Protein AF-A0A956DDF0-F1 (afdb_monomer)

Mean predicted aligned error: 8.55 Å

Radius of gyration: 20.44 Å; Cα contacts (8 Å, |Δi|>4): 63; chains: 1; bounding box: 50×22×46 Å

Sequence (62 aa):
LSYVDLDLSEGEEVAQQVLALPQAVAPGELEERMLLPSFLYLPHPQELPPGAAALPWNPTPA

Foldseek 3Di:
DKDWDPVPADDPRTRIDQAFDWDDPDVVDTDTDSDDPVPDDDDDPPRADPQNPPDPPPPDHD

Secondary structure (DSSP, 8-state):
-EEEEEEEEETTEEEEEEPPEEEEEETTEEEEESS-GGGS----TTTS-TTTT--TT-SS--

Solvent-accessible surface area (backbone atoms only — not comparable to full-atom values): 4237 Å² total; per-residue (Å²): 98,76,51,68,44,70,92,71,33,56,95,89,49,73,41,69,45,74,49,64,40,80,36,79,80,50,97,96,38,73,44,78,33,76,66,64,86,74,77,64,82,77,80,55,89,84,73,59,59,87,38,70,85,50,53,96,84,45,98,68,60,106

Structure (mmCIF, N/CA/C/O backbone):
data_AF-A0A956DDF0-F1
#
_entry.id   AF-A0A956DDF0-F1
#
loop_
_atom_site.group_PDB
_atom_site.id
_atom_site.type_symbol
_atom_site.label_atom_id
_atom_site.label_alt_id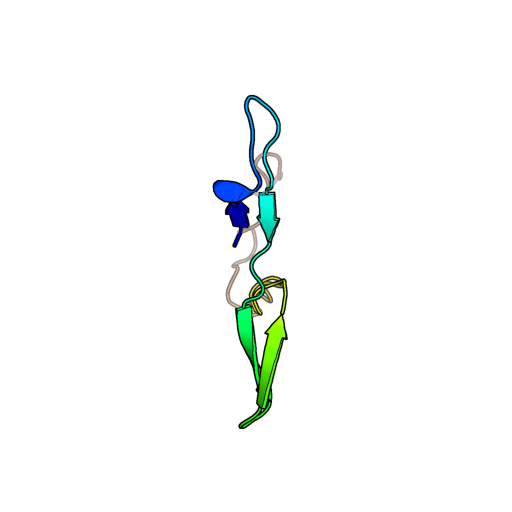
_atom_site.label_comp_id
_atom_site.label_asym_id
_atom_site.label_entity_id
_atom_site.label_seq_id
_atom_site.pdbx_PDB_ins_code
_atom_site.Cartn_x
_atom_site.Cartn_y
_atom_site.Cartn_z
_atom_site.occupancy
_atom_site.B_iso_or_equiv
_atom_site.auth_seq_id
_atom_site.auth_comp_id
_atom_site.auth_asym_id
_atom_site.auth_atom_id
_atom_site.pdbx_PDB_model_num
ATOM 1 N N . LEU A 1 1 ? -2.951 2.095 3.799 1.00 79.31 1 LEU A N 1
ATOM 2 C CA . LEU A 1 1 ?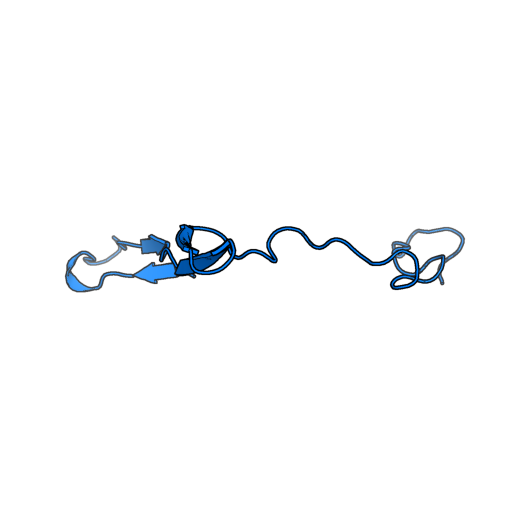 -3.869 3.124 4.338 1.00 79.31 1 LEU A CA 1
ATOM 3 C C . LEU A 1 1 ? -4.249 2.688 5.750 1.00 79.31 1 LEU A C 1
ATOM 5 O O . LEU A 1 1 ? -4.587 1.523 5.911 1.00 79.31 1 LEU A O 1
ATOM 9 N N . SER A 1 2 ? -4.113 3.542 6.763 1.00 91.56 2 SER A N 1
ATOM 10 C CA . SER A 1 2 ? -4.463 3.214 8.154 1.00 91.56 2 SER A CA 1
ATOM 11 C C . SER A 1 2 ? -5.546 4.152 8.674 1.00 91.56 2 SER A C 1
ATOM 13 O O . SER A 1 2 ? -5.650 5.291 8.219 1.00 91.56 2 SER A O 1
ATOM 15 N N . TYR A 1 3 ? -6.354 3.662 9.609 1.00 92.75 3 TYR A N 1
ATOM 16 C CA . TYR A 1 3 ? -7.390 4.438 10.285 1.00 92.75 3 TYR A CA 1
ATOM 17 C C . TYR A 1 3 ? -7.439 4.080 11.771 1.00 92.75 3 TYR A C 1
ATOM 19 O O . TYR A 1 3 ? -6.854 3.082 12.192 1.00 92.75 3 TYR A O 1
ATOM 27 N N . VAL A 1 4 ? -8.117 4.913 12.554 1.00 96.44 4 VAL A N 1
ATOM 28 C CA . VAL A 1 4 ? -8.404 4.667 13.970 1.00 96.44 4 VAL A CA 1
ATOM 29 C C . VAL A 1 4 ? -9.907 4.533 14.118 1.00 96.44 4 VAL A C 1
ATOM 31 O O . VAL A 1 4 ? -10.650 5.368 13.599 1.00 96.44 4 VAL A O 1
ATOM 34 N N . ASP A 1 5 ? -10.340 3.487 14.808 1.00 95.75 5 ASP A N 1
ATOM 35 C CA . ASP A 1 5 ? -11.732 3.338 15.214 1.00 95.75 5 ASP A CA 1
ATOM 36 C C . ASP A 1 5 ? -11.955 4.101 16.528 1.00 95.75 5 ASP A C 1
ATOM 38 O O . ASP A 1 5 ? -11.363 3.767 17.556 1.00 95.75 5 ASP A O 1
ATOM 42 N N . LEU A 1 6 ? -12.754 5.169 16.476 1.00 95.12 6 LEU A N 1
ATOM 43 C CA . LEU A 1 6 ? -12.981 6.057 17.619 1.00 95.12 6 LEU A CA 1
ATOM 44 C C . LEU A 1 6 ? -13.896 5.434 18.673 1.00 95.12 6 LEU A C 1
ATOM 46 O O . LEU A 1 6 ? -13.748 5.758 19.846 1.00 95.12 6 LEU A O 1
ATOM 50 N N . ASP A 1 7 ? -14.801 4.542 18.270 1.00 96.69 7 ASP A N 1
ATOM 51 C CA . ASP A 1 7 ? -15.719 3.874 19.196 1.00 96.69 7 ASP A CA 1
ATOM 52 C C . ASP A 1 7 ? -14.997 2.776 19.993 1.00 96.69 7 ASP A C 1
ATOM 54 O O . ASP A 1 7 ? -15.417 2.414 21.090 1.00 96.69 7 ASP A O 1
ATOM 58 N N . LEU A 1 8 ? -13.890 2.262 19.447 1.00 96.06 8 LEU A N 1
ATOM 59 C CA . LEU A 1 8 ? -13.029 1.255 20.074 1.00 96.06 8 LEU A CA 1
ATOM 60 C C . LEU A 1 8 ? -11.780 1.842 20.752 1.00 96.06 8 LEU A C 1
ATOM 62 O O . LEU A 1 8 ? -10.952 1.078 21.245 1.00 96.06 8 LEU A O 1
ATOM 66 N N . SER A 1 9 ? -11.613 3.166 20.751 1.00 96.56 9 SER A N 1
ATOM 67 C CA . SER A 1 9 ? -10.469 3.841 21.377 1.00 96.56 9 SER A CA 1
ATOM 68 C C . SER A 1 9 ? -10.892 4.552 22.665 1.00 96.56 9 SER A C 1
ATOM 70 O O . SER A 1 9 ? -11.909 5.242 22.688 1.00 96.56 9 SER A O 1
ATOM 72 N N . GLU A 1 10 ? -10.092 4.443 23.728 1.00 96.06 10 GLU A N 1
ATOM 73 C CA . GLU A 1 10 ? -10.367 5.080 25.022 1.00 96.06 10 GLU A CA 1
ATOM 74 C C . GLU A 1 10 ? -9.080 5.628 25.655 1.00 96.06 10 GLU A C 1
ATOM 76 O O . GLU A 1 10 ? -8.103 4.911 25.866 1.00 96.06 10 GLU A O 1
ATOM 81 N N . GLY A 1 11 ? -9.078 6.922 25.990 1.00 91.69 11 GLY A N 1
ATOM 82 C CA . GLY A 1 11 ? -7.926 7.575 26.610 1.00 91.69 11 GLY A CA 1
ATOM 83 C C . GLY A 1 11 ? -6.667 7.482 25.744 1.00 91.69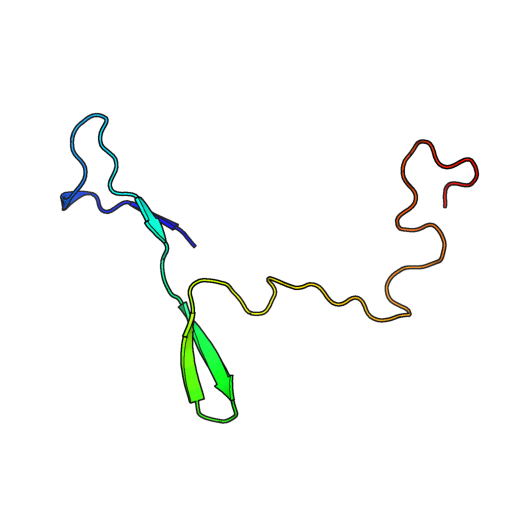 11 GLY A C 1
ATOM 84 O O . GLY A 1 11 ? -6.610 8.061 24.662 1.00 91.69 11 GLY A O 1
ATOM 85 N N . GLU A 1 12 ? -5.649 6.783 26.247 1.00 93.31 12 GLU A N 1
ATOM 86 C CA . GLU A 1 12 ? -4.381 6.551 25.540 1.00 93.31 12 GLU A CA 1
ATOM 87 C C . GLU A 1 12 ? -4.375 5.245 24.721 1.00 93.31 12 GLU A C 1
ATOM 89 O O . GLU A 1 12 ? -3.448 5.023 23.939 1.00 93.31 12 GLU A O 1
ATOM 94 N N . GLU A 1 13 ? -5.396 4.389 24.855 1.00 95.00 13 GLU A N 1
ATOM 95 C CA . GLU A 1 13 ? -5.539 3.195 24.020 1.00 95.00 13 GLU A CA 1
ATOM 96 C C . GLU A 1 13 ? -6.164 3.551 22.668 1.00 95.00 13 GLU A C 1
ATOM 98 O O . GLU A 1 13 ? -7.280 4.066 22.581 1.00 95.00 13 GLU A O 1
ATOM 103 N N . VAL A 1 14 ? -5.431 3.253 21.592 1.00 95.94 14 VAL A N 1
ATOM 104 C CA . VAL A 1 14 ? -5.816 3.588 20.217 1.00 95.94 14 VAL A CA 1
ATOM 105 C C . VAL A 1 14 ? -6.033 2.315 19.408 1.00 95.94 14 VAL A C 1
ATOM 107 O O . VAL A 1 14 ? -5.088 1.578 19.114 1.00 95.94 14 VAL A O 1
ATOM 110 N N . ALA A 1 15 ? -7.270 2.094 18.966 1.00 96.62 15 ALA A N 1
ATOM 111 C CA . ALA A 1 15 ? -7.634 1.000 18.074 1.00 96.62 15 ALA A CA 1
ATOM 112 C C . ALA A 1 15 ? -7.274 1.338 16.615 1.00 96.62 15 ALA A C 1
ATOM 114 O O . ALA A 1 15 ? -8.128 1.665 15.787 1.00 96.62 15 ALA A O 1
ATOM 115 N N . GLN A 1 16 ? -5.980 1.282 16.293 1.00 95.38 16 GLN A N 1
ATOM 116 C CA . GLN A 1 16 ? -5.479 1.506 14.937 1.00 95.38 16 GLN A CA 1
ATOM 117 C C . GLN A 1 16 ? -5.624 0.251 14.072 1.00 95.38 16 GLN A C 1
ATOM 119 O O . GLN A 1 16 ? -5.229 -0.845 14.458 1.00 95.38 16 GLN A O 1
ATOM 124 N N . GLN A 1 17 ? -6.145 0.432 12.862 1.00 93.31 17 GLN A N 1
ATOM 125 C CA . GLN A 1 17 ? -6.383 -0.630 11.891 1.00 93.31 17 GLN A CA 1
ATOM 126 C C . GLN A 1 17 ? -5.741 -0.294 10.547 1.00 93.31 17 GLN A C 1
ATOM 128 O O . GLN A 1 17 ? -5.516 0.875 10.204 1.00 93.31 17 GLN A O 1
ATOM 133 N N . VAL A 1 18 ? -5.417 -1.332 9.780 1.00 92.38 18 VAL A N 1
ATOM 134 C CA . VAL A 1 18 ? -4.984 -1.191 8.388 1.00 92.38 18 VAL A CA 1
ATOM 135 C C . VAL A 1 18 ? -6.185 -1.472 7.499 1.00 92.38 18 VAL A C 1
ATOM 137 O O . VAL A 1 18 ? -6.800 -2.529 7.597 1.00 92.38 18 VAL A O 1
ATOM 140 N N . LEU A 1 19 ? -6.517 -0.514 6.638 1.00 91.00 19 LEU A N 1
ATOM 141 C CA . LEU A 1 19 ? -7.631 -0.640 5.711 1.00 91.00 19 LEU A CA 1
ATOM 142 C C . LEU A 1 19 ? -7.204 -1.499 4.520 1.00 91.00 19 LEU A C 1
ATOM 144 O O . LEU A 1 19 ? -6.298 -1.111 3.772 1.00 91.00 19 LEU A O 1
ATOM 148 N N . ALA A 1 20 ? -7.862 -2.648 4.362 1.00 93.00 20 ALA A N 1
ATOM 149 C CA . ALA A 1 20 ? -7.815 -3.412 3.124 1.00 93.00 20 ALA A CA 1
ATOM 150 C C . ALA A 1 20 ? -8.434 -2.585 1.990 1.00 93.00 20 ALA A C 1
ATOM 152 O O . ALA A 1 20 ? -9.351 -1.791 2.215 1.00 93.00 20 ALA A O 1
ATOM 153 N N . LEU A 1 21 ? -7.862 -2.712 0.796 1.00 90.38 21 LEU A N 1
ATOM 154 C CA . LEU A 1 21 ? -8.322 -1.998 -0.384 1.00 90.38 21 LEU A CA 1
ATOM 155 C C . LEU A 1 21 ? -8.718 -3.001 -1.469 1.00 90.38 21 LEU A C 1
ATOM 157 O O . LEU A 1 21 ? -7.893 -3.871 -1.787 1.00 90.38 21 LEU A O 1
ATOM 161 N N . PRO A 1 22 ? -9.896 -2.841 -2.099 1.00 93.44 22 PRO A N 1
ATOM 162 C CA . PRO A 1 22 ? -10.279 -3.645 -3.245 1.00 93.44 22 PRO A CA 1
ATOM 163 C C . PRO A 1 22 ? -9.376 -3.296 -4.425 1.00 93.44 22 PRO A C 1
ATOM 165 O O . PRO A 1 22 ? -9.225 -2.131 -4.805 1.00 93.44 22 PRO A O 1
ATOM 168 N N . GLN A 1 23 ? -8.750 -4.313 -5.003 1.00 92.56 23 GLN A N 1
ATOM 169 C CA . GLN A 1 23 ? -7.774 -4.164 -6.074 1.00 92.56 23 GLN A CA 1
ATOM 170 C C . GLN A 1 23 ? -8.074 -5.129 -7.213 1.00 92.56 23 GLN A C 1
ATOM 172 O O . GLN A 1 23 ? -8.432 -6.283 -6.987 1.00 92.56 23 GLN A O 1
ATOM 177 N N . ALA A 1 24 ? -7.897 -4.650 -8.445 1.00 92.88 24 ALA A N 1
ATOM 178 C CA . ALA A 1 24 ? -7.962 -5.490 -9.630 1.00 92.88 24 ALA A CA 1
ATOM 179 C C . ALA A 1 24 ? -6.731 -6.396 -9.687 1.00 92.88 24 ALA A C 1
ATOM 181 O O . ALA A 1 24 ? -5.605 -5.912 -9.809 1.00 92.88 24 ALA A O 1
ATOM 182 N N . VAL A 1 25 ? -6.960 -7.703 -9.589 1.00 91.94 25 VAL A N 1
ATOM 183 C CA . VAL A 1 25 ? 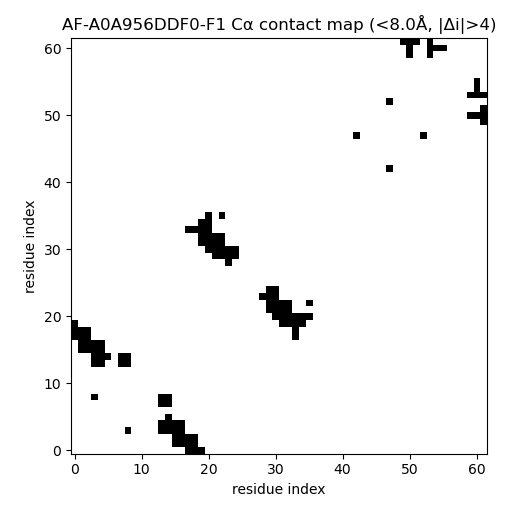-5.897 -8.723 -9.583 1.00 91.94 25 VAL A CA 1
ATOM 184 C C . VAL A 1 25 ? -5.823 -9.490 -10.903 1.00 91.94 25 VAL A C 1
ATOM 186 O O . VAL A 1 25 ? -4.756 -9.977 -11.270 1.00 91.94 25 VAL A O 1
ATOM 189 N N . ALA A 1 26 ? -6.932 -9.544 -11.644 1.00 92.81 26 ALA A N 1
ATOM 190 C CA . ALA A 1 26 ? -7.046 -10.145 -12.968 1.00 92.81 26 ALA A CA 1
ATOM 191 C C . ALA A 1 26 ? -8.196 -9.479 -13.758 1.00 92.81 26 ALA A C 1
ATOM 193 O O . ALA A 1 26 ? -8.968 -8.699 -13.188 1.00 92.81 26 ALA A O 1
ATOM 194 N N . PRO A 1 27 ? -8.340 -9.739 -15.073 1.00 95.56 27 PRO A N 1
ATOM 195 C CA . PRO A 1 27 ? -9.445 -9.199 -15.861 1.00 95.56 27 PRO A CA 1
ATOM 196 C C . PRO A 1 27 ? -10.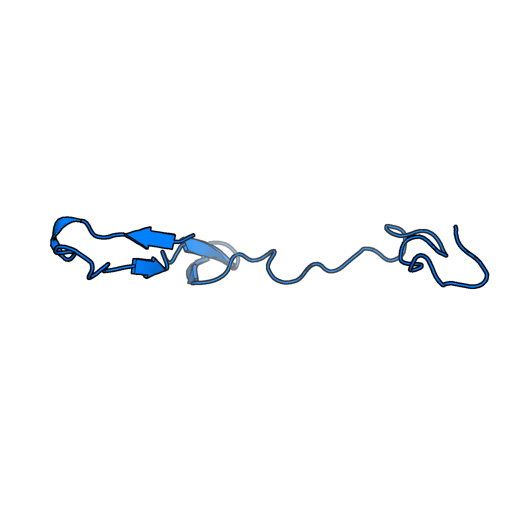815 -9.557 -15.267 1.00 95.56 27 PRO A C 1
ATOM 198 O O . PRO A 1 27 ? -11.221 -10.714 -15.270 1.00 95.56 27 PRO A O 1
ATOM 201 N N . GLY A 1 28 ? -11.533 -8.544 -14.779 1.00 96.50 28 GLY A N 1
ATOM 202 C CA . GLY A 1 28 ? -12.854 -8.710 -14.167 1.00 96.50 28 GLY A CA 1
ATOM 203 C C . GLY A 1 28 ? -12.847 -9.227 -12.724 1.00 96.50 28 GLY A C 1
ATOM 204 O O . GLY A 1 28 ? -13.923 -9.480 -12.190 1.00 96.50 28 GLY A O 1
ATOM 205 N N . GLU A 1 29 ? -11.681 -9.359 -12.086 1.00 97.38 29 GLU A N 1
ATOM 206 C CA . GLU A 1 29 ? -11.545 -9.887 -10.724 1.00 97.38 29 GLU A CA 1
ATOM 207 C C . GLU A 1 29 ? -11.049 -8.813 -9.748 1.00 97.38 29 GLU A C 1
ATOM 209 O O . GLU A 1 29 ? -10.053 -8.129 -10.009 1.00 97.38 29 GLU A O 1
ATOM 214 N N . LEU A 1 30 ? -11.745 -8.685 -8.614 1.00 96.00 30 LEU A N 1
ATOM 215 C CA . LEU A 1 30 ? -11.404 -7.785 -7.514 1.00 96.00 30 LEU A CA 1
ATOM 216 C C . LEU A 1 30 ? -11.171 -8.590 -6.235 1.00 96.00 30 LEU A C 1
ATOM 218 O O . LEU A 1 30 ? -12.006 -9.411 -5.860 1.00 96.00 30 LEU A O 1
ATOM 222 N N . GLU A 1 31 ? -10.078 -8.296 -5.536 1.00 95.06 31 GLU A N 1
ATOM 223 C CA . GLU A 1 31 ? -9.776 -8.862 -4.220 1.00 95.06 31 GLU A CA 1
ATOM 224 C C . GLU A 1 31 ? -9.387 -7.766 -3.224 1.00 95.06 31 GLU A C 1
ATOM 226 O O . GLU A 1 31 ? -8.757 -6.773 -3.588 1.00 95.06 31 GLU A O 1
ATOM 231 N N . GLU A 1 32 ? -9.703 -7.975 -1.946 1.00 94.94 32 GLU A N 1
ATOM 232 C CA . GLU A 1 32 ? -9.234 -7.130 -0.846 1.00 94.94 32 GLU A CA 1
ATOM 233 C C . GLU A 1 32 ? -7.761 -7.427 -0.537 1.00 94.94 32 GLU A C 1
ATOM 235 O O . GLU A 1 32 ? -7.389 -8.549 -0.181 1.00 94.94 32 GLU A O 1
ATOM 240 N N . ARG A 1 33 ? -6.894 -6.418 -0.665 1.00 91.62 33 ARG A N 1
ATOM 241 C CA . ARG A 1 33 ? -5.450 -6.541 -0.416 1.00 91.62 33 ARG A CA 1
ATOM 242 C C . ARG A 1 33 ? -4.987 -5.486 0.583 1.00 91.62 33 ARG A C 1
ATOM 244 O O . ARG A 1 33 ? -5.379 -4.324 0.517 1.00 91.62 33 ARG A O 1
ATOM 251 N N . MET A 1 34 ? -4.084 -5.885 1.477 1.00 90.81 34 MET A N 1
ATOM 252 C CA . MET A 1 34 ? -3.525 -5.002 2.513 1.00 90.81 34 MET A CA 1
ATOM 253 C C . MET A 1 34 ? -2.476 -4.016 1.975 1.00 90.81 34 MET A C 1
ATOM 255 O O . MET A 1 34 ? -2.231 -2.974 2.581 1.00 90.81 34 MET A O 1
ATOM 259 N N . LEU A 1 35 ? -1.841 -4.344 0.847 1.00 85.19 35 LEU A N 1
ATOM 260 C CA . LEU A 1 35 ? -0.806 -3.535 0.200 1.00 85.19 35 LEU A CA 1
ATOM 261 C C . LEU A 1 35 ? -1.246 -3.172 -1.214 1.00 85.19 35 LEU A C 1
ATOM 263 O O . LEU A 1 35 ? -1.893 -3.978 -1.876 1.00 85.19 35 LEU A O 1
ATOM 267 N N . LEU A 1 36 ? -0.889 -1.971 -1.669 1.00 86.12 36 LEU A N 1
ATOM 268 C CA . LEU A 1 36 ? -1.145 -1.520 -3.038 1.00 86.12 36 LEU A CA 1
ATOM 269 C C . LEU A 1 36 ? -0.224 -2.235 -4.044 1.00 86.12 36 LEU A C 1
ATOM 271 O O . LEU A 1 36 ? 0.878 -2.641 -3.666 1.00 86.12 36 LEU A O 1
ATOM 275 N N . PRO A 1 37 ? -0.600 -2.321 -5.335 1.00 77.00 37 PRO A N 1
ATOM 276 C CA . PRO A 1 37 ? 0.200 -3.014 -6.350 1.00 77.00 37 PRO A CA 1
ATOM 277 C C . PRO A 1 37 ? 1.579 -2.372 -6.544 1.00 77.00 37 PRO A C 1
ATOM 279 O O . PRO A 1 37 ? 2.557 -3.047 -6.847 1.00 77.00 37 PRO A O 1
ATOM 282 N N . SER A 1 38 ? 1.671 -1.065 -6.300 1.00 73.56 38 SER A N 1
ATOM 283 C CA . SER A 1 38 ? 2.898 -0.272 -6.340 1.00 73.56 38 SER A CA 1
ATOM 284 C C . SER A 1 38 ? 3.817 -0.461 -5.123 1.00 73.56 38 SER A C 1
ATOM 286 O O . SER A 1 38 ? 4.751 0.319 -4.954 1.00 73.56 38 SER A O 1
ATOM 288 N N . PHE A 1 39 ? 3.611 -1.485 -4.280 1.00 68.19 39 PHE A N 1
ATOM 289 C CA . PHE A 1 39 ? 4.572 -1.805 -3.212 1.00 68.19 39 PHE A CA 1
ATOM 290 C C . PHE A 1 39 ? 5.963 -2.138 -3.776 1.00 68.19 39 PHE A C 1
ATOM 292 O O . PHE A 1 39 ? 6.972 -1.867 -3.125 1.00 68.19 39 PHE A O 1
ATOM 299 N N . LEU A 1 40 ? 6.008 -2.723 -4.978 1.00 70.62 40 LEU A N 1
ATOM 300 C CA . LEU A 1 40 ? 7.238 -3.034 -5.686 1.00 70.62 40 LEU A CA 1
ATOM 301 C C . LEU A 1 40 ? 7.383 -2.092 -6.875 1.00 70.62 40 LEU A C 1
ATOM 303 O O . LEU A 1 40 ? 6.688 -2.212 -7.883 1.00 70.62 40 LEU A O 1
ATOM 307 N N . TYR A 1 41 ? 8.319 -1.162 -6.754 1.00 77.81 41 TYR A N 1
ATOM 308 C CA . TYR A 1 41 ? 8.768 -0.365 -7.881 1.00 77.81 41 TYR A CA 1
ATOM 309 C C . TYR A 1 41 ? 9.734 -1.197 -8.736 1.00 77.81 41 TYR A C 1
ATOM 311 O O . TYR A 1 41 ? 10.779 -1.637 -8.255 1.00 77.81 41 TYR A O 1
ATOM 319 N N . LEU A 1 42 ? 9.367 -1.425 -9.999 1.00 78.44 42 LEU A N 1
ATOM 320 C CA . LEU A 1 42 ? 10.203 -2.078 -11.004 1.00 78.44 42 LEU A CA 1
ATOM 321 C C . LEU A 1 42 ? 10.611 -1.027 -12.043 1.00 78.44 42 LEU A C 1
ATOM 323 O O . LEU A 1 42 ? 9.815 -0.751 -12.943 1.00 78.44 42 LEU A O 1
ATOM 327 N N . PRO A 1 43 ? 11.805 -0.420 -11.920 1.00 81.06 43 PRO A N 1
ATOM 328 C CA . PRO A 1 43 ? 12.234 0.606 -12.856 1.00 81.06 43 PRO A CA 1
ATOM 329 C C . PRO A 1 43 ? 12.397 0.024 -14.258 1.00 81.06 43 PRO A C 1
ATOM 331 O O . PRO A 1 43 ? 12.898 -1.092 -14.440 1.00 81.06 43 PRO A O 1
ATOM 334 N N . HIS A 1 44 ? 12.039 0.809 -15.267 1.00 84.81 44 HIS A N 1
ATOM 335 C CA . HIS A 1 44 ? 12.394 0.490 -16.643 1.00 84.81 44 HIS A CA 1
ATOM 336 C C . HIS A 1 44 ? 13.921 0.629 -16.830 1.00 84.81 44 HIS A C 1
ATOM 338 O O . HIS A 1 44 ? 14.522 1.533 -16.242 1.00 84.81 44 HIS A O 1
ATOM 344 N N . PRO A 1 45 ? 14.590 -0.196 -17.664 1.00 81.50 45 PRO A N 1
ATOM 345 C CA . PRO A 1 45 ? 16.050 -0.129 -17.817 1.00 81.50 45 PRO A CA 1
ATOM 346 C C . PRO A 1 45 ? 16.594 1.244 -18.249 1.00 81.50 45 PRO A C 1
ATOM 348 O O . PRO A 1 45 ? 17.751 1.555 -17.988 1.00 81.50 45 PRO A O 1
ATOM 351 N N . GLN A 1 46 ? 15.772 2.068 -18.904 1.00 87.12 46 GLN A N 1
ATOM 352 C CA . GLN A 1 46 ? 16.110 3.426 -19.353 1.00 87.12 46 GLN A CA 1
ATOM 353 C C . GLN A 1 46 ? 15.615 4.537 -18.408 1.00 87.12 46 GLN A C 1
ATOM 355 O O . GLN A 1 46 ? 15.766 5.713 -18.724 1.00 87.12 46 GLN A O 1
ATOM 360 N N . GLU A 1 47 ? 14.995 4.193 -17.280 1.00 89.12 47 GLU A N 1
ATOM 361 C CA . GLU A 1 47 ? 14.412 5.167 -16.348 1.00 89.12 47 GLU A CA 1
ATOM 362 C C . GLU A 1 47 ? 15.469 5.873 -15.493 1.00 89.12 47 GLU A C 1
ATOM 364 O O . GLU A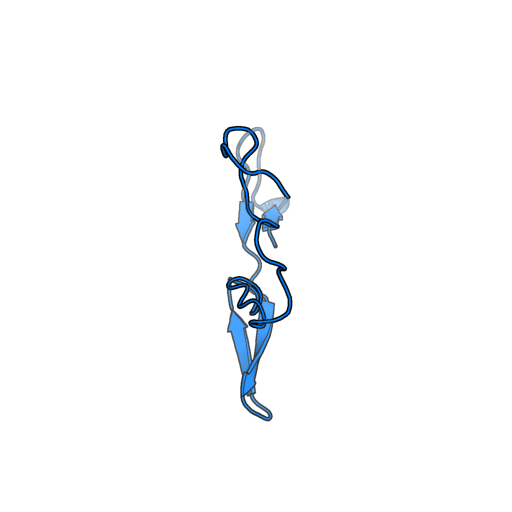 1 47 ? 15.331 7.054 -15.181 1.00 89.12 47 GLU A O 1
ATOM 369 N N . LEU A 1 48 ? 16.553 5.167 -15.154 1.00 84.69 48 LEU A N 1
ATOM 370 C CA . LEU A 1 48 ? 17.657 5.695 -14.357 1.00 84.69 48 LEU A CA 1
ATOM 371 C C . LEU A 1 48 ? 18.935 5.762 -15.20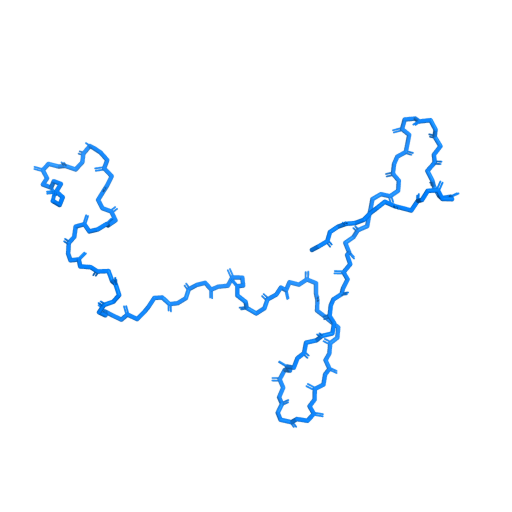7 1.00 84.69 48 LEU A C 1
ATOM 373 O O . LEU A 1 48 ? 19.465 4.711 -15.579 1.00 84.69 48 LEU A O 1
ATOM 377 N N . PRO A 1 49 ? 19.466 6.962 -15.514 1.00 83.94 49 PRO A N 1
ATOM 378 C CA . PRO A 1 49 ? 20.750 7.068 -16.193 1.00 83.94 49 PRO A CA 1
ATOM 379 C C . PRO A 1 49 ? 21.892 6.546 -15.300 1.00 83.94 49 PRO A C 1
ATOM 381 O O . PRO A 1 49 ? 21.759 6.515 -14.069 1.00 83.94 49 PRO A O 1
ATOM 384 N N . PRO A 1 50 ? 23.037 6.148 -15.887 1.00 81.88 50 PRO A N 1
ATOM 385 C CA . PRO A 1 50 ? 24.214 5.755 -15.119 1.00 81.88 50 PRO A CA 1
ATOM 386 C C . PRO A 1 50 ? 24.570 6.813 -14.068 1.00 81.88 50 PRO A C 1
ATOM 388 O O . PRO A 1 50 ? 24.660 7.994 -14.381 1.00 81.88 50 PRO A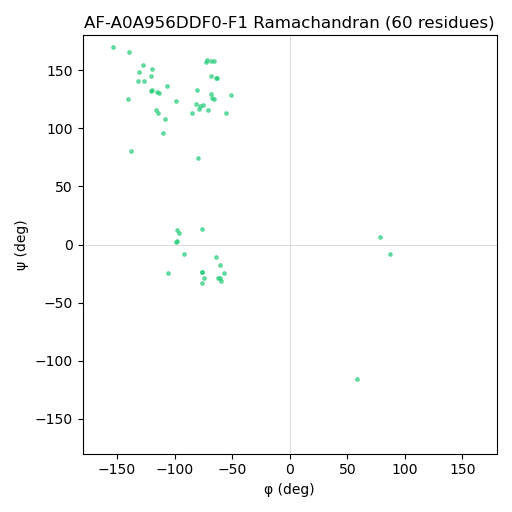 O 1
ATOM 391 N N . GLY A 1 51 ? 24.747 6.389 -12.816 1.00 80.38 51 GLY A N 1
ATOM 392 C CA . GLY A 1 51 ? 25.066 7.291 -11.705 1.00 80.38 51 GLY A CA 1
ATOM 393 C C . GLY A 1 51 ? 23.863 7.934 -11.002 1.00 80.38 51 GLY A C 1
ATOM 394 O O . GLY A 1 51 ? 24.051 8.490 -9.927 1.00 80.38 51 GLY A O 1
ATOM 395 N N . ALA A 1 52 ? 22.626 7.803 -11.499 1.00 84.31 52 ALA A N 1
ATOM 396 C CA . ALA A 1 52 ? 21.447 8.431 -10.876 1.00 84.31 52 ALA A CA 1
ATOM 397 C C . ALA A 1 52 ? 21.163 7.971 -9.432 1.00 84.31 52 ALA A C 1
ATOM 399 O O . ALA A 1 52 ? 20.622 8.728 -8.634 1.00 84.31 52 ALA A O 1
ATOM 400 N N . ALA A 1 53 ? 21.542 6.738 -9.087 1.00 83.12 53 ALA A N 1
ATOM 401 C CA . ALA A 1 53 ? 21.432 6.188 -7.734 1.00 83.12 53 ALA A CA 1
ATOM 402 C C . ALA A 1 53 ? 22.753 6.279 -6.939 1.00 83.12 53 ALA A C 1
ATOM 404 O O . ALA A 1 53 ? 22.908 5.615 -5.912 1.00 83.12 53 ALA A O 1
ATOM 405 N N . ALA A 1 54 ? 23.736 7.048 -7.425 1.00 87.81 54 ALA A N 1
ATOM 406 C CA . ALA A 1 54 ? 25.004 7.231 -6.734 1.00 87.81 54 ALA A CA 1
ATOM 407 C C . ALA A 1 54 ? 24.785 7.970 -5.410 1.00 87.81 54 ALA A C 1
ATOM 409 O O . ALA A 1 54 ? 24.236 9.068 -5.365 1.00 87.81 54 ALA A O 1
ATOM 410 N N . LEU A 1 55 ? 25.248 7.364 -4.319 1.00 86.50 55 LEU A N 1
ATOM 411 C CA . LEU A 1 55 ? 25.239 7.999 -3.007 1.00 86.50 55 LEU A CA 1
ATOM 412 C C . LEU A 1 55 ? 26.303 9.112 -2.936 1.00 86.50 55 LEU A C 1
ATOM 414 O O . LEU A 1 55 ? 27.280 9.061 -3.686 1.00 86.50 55 LEU A O 1
ATOM 418 N N . PRO A 1 56 ? 26.177 10.087 -2.015 1.00 83.50 56 PRO A N 1
ATOM 419 C CA . PRO A 1 56 ? 27.053 11.268 -1.962 1.00 83.50 56 PRO A CA 1
ATOM 420 C C . PRO A 1 56 ? 28.547 10.978 -1.757 1.00 83.50 56 PRO A C 1
ATOM 422 O O . PRO A 1 56 ? 29.385 11.838 -1.995 1.00 83.50 56 PRO A O 1
ATOM 425 N N . TRP A 1 57 ? 28.889 9.775 -1.299 1.00 84.38 57 TRP A N 1
ATOM 426 C CA . TRP A 1 57 ? 30.265 9.309 -1.116 1.00 84.38 57 TRP A CA 1
ATOM 427 C C . TRP A 1 57 ? 30.793 8.479 -2.297 1.00 84.38 57 TRP A C 1
ATOM 429 O O . TRP A 1 57 ? 31.840 7.843 -2.183 1.00 84.38 57 TRP A O 1
ATOM 439 N N . ASN A 1 58 ? 30.077 8.436 -3.423 1.00 83.75 58 ASN A N 1
ATOM 440 C CA . ASN A 1 58 ? 30.561 7.786 -4.636 1.00 83.75 58 ASN A CA 1
ATOM 441 C C . ASN A 1 58 ? 31.755 8.585 -5.209 1.00 83.75 58 ASN A C 1
ATOM 443 O O . ASN A 1 58 ? 31.628 9.796 -5.387 1.00 83.75 58 ASN A O 1
ATOM 447 N N . PRO A 1 59 ? 32.899 7.946 -5.528 1.00 73.81 59 PRO A N 1
ATOM 448 C CA . PRO A 1 59 ? 34.041 8.618 -6.159 1.00 73.81 59 PRO A CA 1
ATOM 449 C C . PRO A 1 59 ? 33.745 9.158 -7.570 1.00 73.81 59 PRO A C 1
ATOM 451 O O . PRO A 1 59 ? 34.559 9.892 -8.126 1.00 73.81 59 PRO A O 1
ATOM 454 N N . THR A 1 60 ? 32.605 8.801 -8.169 1.00 68.81 60 THR A N 1
ATOM 455 C CA . THR A 1 60 ? 32.120 9.347 -9.444 1.00 68.81 60 THR A CA 1
ATOM 456 C C . THR A 1 60 ? 30.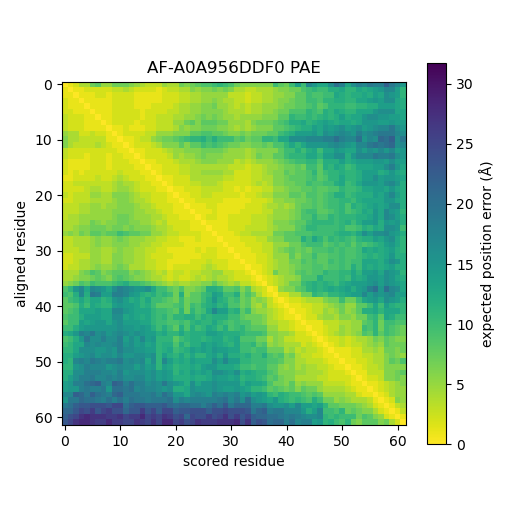611 9.618 -9.339 1.00 68.81 60 THR A C 1
ATOM 458 O O . THR A 1 60 ? 29.805 8.769 -9.728 1.00 68.81 60 THR A O 1
ATOM 461 N N . PRO A 1 61 ? 30.205 10.751 -8.734 1.00 60.72 61 PRO A N 1
ATOM 462 C CA . PRO A 1 61 ? 28.804 11.166 -8.713 1.00 60.72 61 PRO A CA 1
ATOM 463 C C . PRO A 1 61 ? 28.341 11.562 -10.126 1.00 60.72 61 PRO A C 1
ATOM 465 O O . PRO A 1 61 ? 29.179 11.838 -10.988 1.00 60.72 61 PRO A O 1
ATOM 468 N N . ALA A 1 62 ? 27.024 11.522 -10.361 1.00 63.31 62 ALA A N 1
ATOM 469 C CA . ALA A 1 62 ? 26.411 11.875 -11.646 1.00 63.31 62 ALA A CA 1
ATOM 470 C C . ALA A 1 62 ? 26.742 13.307 -12.096 1.00 63.31 62 ALA A C 1
ATOM 472 O O . ALA A 1 62 ? 26.816 14.198 -11.218 1.00 63.31 62 ALA A O 1
#

pLDDT: mean 87.38, std 8.89, range [60.72, 97.38]